Protein AF-A0A9C8DGC6-F1 (afdb_monomer)

Structure (mmCIF, N/CA/C/O backbone):
data_AF-A0A9C8DGC6-F1
#
_entry.id   AF-A0A9C8DGC6-F1
#
loop_
_atom_site.group_PDB
_atom_site.id
_atom_site.type_symbol
_atom_site.label_atom_id
_atom_site.label_alt_id
_atom_site.label_comp_id
_atom_site.label_asym_id
_atom_site.label_entity_id
_atom_site.label_seq_id
_atom_site.pdbx_PDB_ins_code
_atom_site.Cartn_x
_atom_site.Cartn_y
_atom_site.Cartn_z
_atom_site.occupancy
_atom_site.B_iso_or_equiv
_atom_site.auth_seq_id
_atom_site.auth_comp_id
_atom_site.auth_asym_id
_atom_site.auth_atom_id
_atom_site.pdbx_PDB_model_num
ATOM 1 N N . MET A 1 1 ? 0.524 0.739 -39.009 1.00 41.38 1 MET A N 1
ATOM 2 C CA . MET A 1 1 ? 0.095 1.406 -37.763 1.00 41.38 1 MET A CA 1
ATOM 3 C C . MET A 1 1 ? 1.168 1.112 -36.741 1.00 41.38 1 MET A C 1
ATOM 5 O O . MET A 1 1 ? 1.277 -0.026 -36.306 1.00 41.38 1 MET A O 1
ATOM 9 N N . ASN A 1 2 ? 2.040 2.080 -36.479 1.00 44.59 2 ASN A N 1
ATOM 10 C CA . ASN A 1 2 ? 3.180 1.882 -35.595 1.00 44.59 2 ASN A CA 1
ATOM 11 C C . ASN A 1 2 ? 2.656 2.022 -34.168 1.00 44.59 2 ASN A C 1
ATOM 13 O O . ASN A 1 2 ? 2.364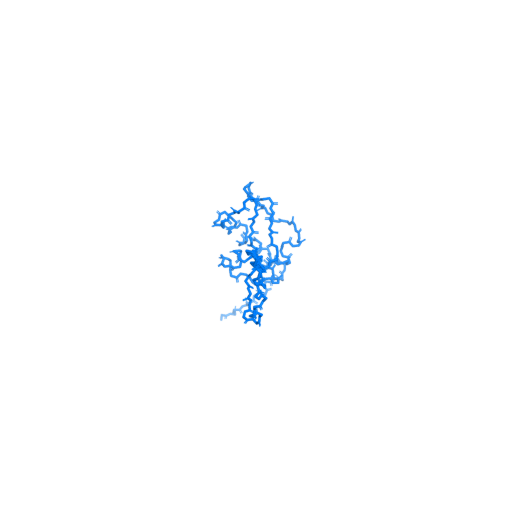 3.128 -33.725 1.00 44.59 2 ASN A O 1
ATOM 17 N N . THR A 1 3 ? 2.462 0.904 -33.474 1.00 47.06 3 THR A N 1
ATOM 18 C CA . THR A 1 3 ? 2.214 0.911 -32.034 1.00 47.06 3 THR A CA 1
ATOM 19 C C . THR A 1 3 ? 3.539 1.223 -31.353 1.00 47.06 3 THR A C 1
ATOM 21 O O . THR A 1 3 ? 4.279 0.321 -30.965 1.00 47.06 3 THR A O 1
ATOM 24 N N . THR A 1 4 ? 3.878 2.507 -31.274 1.00 49.06 4 THR A N 1
ATOM 25 C CA . THR A 1 4 ? 4.902 2.991 -30.354 1.00 49.06 4 THR A CA 1
ATOM 26 C C . THR A 1 4 ? 4.360 2.732 -28.955 1.00 49.06 4 THR A C 1
ATOM 28 O O . THR A 1 4 ? 3.565 3.502 -28.427 1.00 49.06 4 THR A O 1
ATOM 31 N N . THR A 1 5 ? 4.713 1.588 -28.377 1.00 56.12 5 THR A N 1
ATOM 32 C CA . THR A 1 5 ? 4.648 1.403 -26.932 1.00 56.12 5 THR A CA 1
ATOM 33 C C . THR A 1 5 ? 5.688 2.358 -26.361 1.00 56.12 5 THR A C 1
ATOM 35 O O . THR A 1 5 ? 6.857 2.005 -26.237 1.00 56.12 5 THR A O 1
ATOM 38 N N . GLU A 1 6 ? 5.291 3.607 -26.118 1.00 58.25 6 GLU A N 1
ATOM 39 C CA . GLU A 1 6 ? 6.051 4.511 -25.263 1.00 58.25 6 GLU A CA 1
ATOM 40 C C . GLU A 1 6 ? 6.137 3.808 -23.910 1.00 58.25 6 GLU A C 1
ATOM 42 O O . GLU A 1 6 ? 5.140 3.667 -23.199 1.00 58.25 6 GLU A O 1
ATOM 47 N N . ALA A 1 7 ? 7.302 3.231 -23.617 1.00 59.94 7 ALA A N 1
ATOM 48 C CA . ALA A 1 7 ? 7.588 2.706 -22.300 1.00 59.94 7 ALA A CA 1
ATOM 49 C C . ALA A 1 7 ? 7.496 3.901 -21.350 1.00 59.94 7 ALA A C 1
ATOM 51 O O . ALA A 1 7 ? 8.382 4.754 -21.348 1.00 59.94 7 ALA A O 1
ATOM 52 N N . LEU A 1 8 ? 6.377 3.996 -20.627 1.00 63.88 8 LEU A N 1
ATOM 53 C CA . LEU A 1 8 ? 6.207 4.956 -19.544 1.00 63.88 8 LEU A CA 1
ATOM 54 C C . LEU A 1 8 ? 7.449 4.866 -18.666 1.00 63.88 8 LEU A C 1
ATOM 56 O O . LEU A 1 8 ? 7.875 3.764 -18.309 1.00 63.88 8 LEU A O 1
ATOM 60 N N . SER A 1 9 ? 8.032 6.017 -18.354 1.00 79.94 9 SER A N 1
ATOM 61 C CA . SER A 1 9 ? 9.169 6.057 -17.444 1.00 79.94 9 SER A CA 1
ATOM 62 C C . SER A 1 9 ? 8.778 5.415 -16.108 1.00 79.94 9 SER A C 1
ATOM 64 O O . SER A 1 9 ? 7.617 5.484 -15.687 1.00 79.94 9 SER A O 1
ATOM 66 N N . ASP A 1 10 ? 9.738 4.787 -15.425 1.00 78.94 10 ASP A N 1
ATOM 67 C CA . ASP A 1 10 ? 9.484 4.134 -14.133 1.00 78.94 10 ASP A CA 1
ATOM 68 C C . ASP A 1 10 ? 8.805 5.092 -13.139 1.00 78.94 10 ASP A C 1
ATOM 70 O O . ASP A 1 10 ? 7.960 4.687 -12.345 1.00 78.94 10 ASP A O 1
ATOM 74 N N . GLU A 1 11 ? 9.114 6.385 -13.234 1.00 81.50 11 GLU A N 1
ATOM 75 C CA . GLU A 1 11 ? 8.547 7.445 -12.408 1.00 81.50 11 GLU A CA 1
ATOM 76 C C . GLU A 1 11 ? 7.062 7.720 -12.705 1.00 81.50 11 GLU A C 1
ATOM 78 O O . GLU A 1 11 ? 6.255 7.824 -11.778 1.00 81.50 11 GLU A O 1
ATOM 83 N N . GLU A 1 12 ? 6.660 7.749 -13.979 1.00 85.44 12 GLU A N 1
ATOM 84 C CA . GLU A 1 12 ? 5.251 7.880 -14.374 1.00 85.44 12 GLU A CA 1
ATOM 85 C C . GLU A 1 12 ? 4.429 6.649 -13.983 1.00 85.44 12 GLU A C 1
ATOM 87 O O . GLU A 1 12 ? 3.275 6.772 -13.558 1.00 85.44 12 GLU A O 1
ATOM 92 N N . MET A 1 13 ? 5.018 5.457 -14.097 1.00 86.00 13 MET A N 1
ATOM 93 C CA . MET A 1 13 ? 4.396 4.216 -13.631 1.00 86.00 13 MET A CA 1
ATOM 94 C C . MET A 1 13 ? 4.154 4.267 -12.122 1.00 86.00 13 MET A C 1
ATOM 96 O O . MET A 1 13 ? 3.051 3.970 -11.654 1.00 86.00 13 MET A O 1
ATOM 100 N N . LEU A 1 14 ? 5.147 4.719 -11.357 1.00 86.38 14 LEU A N 1
ATOM 101 C C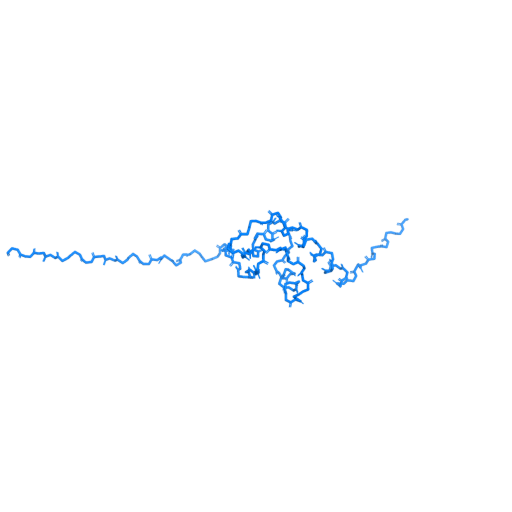A . LEU A 1 14 ? 5.050 4.842 -9.905 1.00 86.38 14 LEU A CA 1
ATOM 102 C C . LEU A 1 14 ? 4.000 5.874 -9.478 1.00 86.38 14 LEU A C 1
ATOM 104 O O . LEU A 1 14 ? 3.237 5.615 -8.547 1.00 86.38 14 LEU A O 1
ATOM 108 N N . ALA A 1 15 ? 3.886 6.994 -10.196 1.00 88.81 15 ALA A N 1
ATOM 109 C CA . ALA A 1 15 ? 2.841 7.990 -9.964 1.00 88.81 15 ALA A CA 1
ATOM 110 C C . ALA A 1 15 ? 1.428 7.415 -10.175 1.00 88.81 15 ALA A C 1
ATOM 112 O O . ALA A 1 15 ? 0.516 7.681 -9.388 1.00 88.81 15 ALA A O 1
ATOM 113 N N . ARG A 1 16 ? 1.236 6.572 -11.198 1.00 89.88 16 ARG A N 1
ATOM 114 C CA . ARG A 1 16 ? -0.046 5.883 -11.433 1.00 89.88 16 ARG A CA 1
ATOM 115 C C . ARG A 1 16 ? -0.370 4.890 -10.320 1.00 89.88 16 ARG A C 1
ATOM 117 O O . ARG A 1 16 ? -1.508 4.849 -9.855 1.00 89.88 16 ARG A O 1
ATOM 124 N N . TYR A 1 17 ? 0.619 4.124 -9.862 1.00 90.50 17 TYR A N 1
ATOM 125 C CA . TYR A 1 17 ? 0.433 3.201 -8.742 1.00 90.50 17 TYR A CA 1
ATOM 126 C C . TYR A 1 17 ? 0.122 3.934 -7.437 1.00 90.50 17 TYR A C 1
ATOM 128 O O . TYR A 1 17 ? -0.777 3.520 -6.706 1.00 90.50 17 TYR A O 1
ATOM 136 N N . LYS A 1 18 ? 0.786 5.064 -7.177 1.00 90.88 18 LYS A N 1
ATOM 137 C CA . LYS A 1 18 ? 0.459 5.948 -6.055 1.00 90.88 18 LYS A CA 1
ATOM 138 C C . LYS A 1 18 ? -1.005 6.384 -6.106 1.00 90.88 18 LYS A C 1
ATOM 140 O O . LYS A 1 18 ? -1.730 6.222 -5.129 1.00 90.88 18 LYS A O 1
ATOM 145 N N . GLN A 1 19 ? -1.463 6.868 -7.258 1.00 91.38 19 GLN A N 1
ATOM 146 C CA . GLN A 1 19 ? -2.850 7.300 -7.417 1.00 91.38 19 GLN A CA 1
ATOM 147 C C . GLN A 1 19 ? -3.847 6.150 -7.194 1.00 91.38 19 GLN A C 1
ATOM 149 O O . GLN A 1 19 ? -4.921 6.358 -6.631 1.00 91.38 19 GLN A O 1
ATOM 154 N N . ALA A 1 20 ? -3.506 4.930 -7.616 1.00 91.19 20 ALA A N 1
ATOM 155 C CA . ALA A 1 20 ? -4.325 3.750 -7.353 1.00 91.19 20 ALA A CA 1
ATOM 156 C C . ALA A 1 20 ? -4.408 3.431 -5.850 1.00 91.19 20 ALA A C 1
ATOM 158 O O . ALA A 1 20 ? -5.496 3.157 -5.346 1.00 91.19 20 ALA A O 1
ATOM 159 N N . VAL A 1 21 ? -3.291 3.538 -5.124 1.00 89.62 21 VAL A N 1
ATOM 160 C CA . VAL A 1 21 ? -3.240 3.380 -3.661 1.00 89.62 21 VAL A CA 1
ATOM 161 C C . VAL A 1 21 ? -4.122 4.416 -2.961 1.00 89.62 21 VAL A C 1
ATOM 163 O O . VAL A 1 21 ? -4.937 4.049 -2.117 1.00 89.62 21 VAL A O 1
ATOM 166 N N . GLU A 1 22 ? -4.018 5.691 -3.335 1.00 90.69 22 GLU A N 1
ATOM 167 C CA . GLU A 1 22 ? -4.823 6.772 -2.746 1.00 90.69 22 GLU A CA 1
ATOM 168 C C . GLU A 1 22 ? -6.322 6.581 -2.992 1.00 90.69 22 GLU A C 1
ATOM 170 O O . GLU A 1 22 ? -7.134 6.805 -2.097 1.00 90.69 22 GLU A O 1
ATOM 175 N N . ARG A 1 23 ? -6.703 6.108 -4.183 1.00 90.94 23 ARG A N 1
ATOM 176 C CA . ARG A 1 23 ? -8.102 5.793 -4.508 1.00 90.94 23 ARG A CA 1
ATOM 177 C C . ARG A 1 23 ? -8.627 4.570 -3.765 1.00 90.94 23 ARG A C 1
ATOM 179 O O . ARG A 1 23 ? -9.817 4.513 -3.487 1.00 90.94 23 ARG A O 1
ATOM 186 N N . ALA A 1 24 ? -7.765 3.608 -3.451 1.00 90.38 24 ALA A N 1
ATOM 187 C CA . ALA A 1 24 ? -8.135 2.408 -2.709 1.00 90.38 24 ALA A CA 1
ATOM 188 C C . ALA A 1 24 ? -8.293 2.667 -1.202 1.00 90.38 24 ALA A C 1
ATOM 190 O O . ALA A 1 24 ? -9.125 2.033 -0.556 1.00 90.38 24 ALA A O 1
ATOM 191 N N . MET A 1 25 ? -7.537 3.616 -0.635 1.00 87.38 25 MET A N 1
ATOM 192 C CA . MET A 1 25 ? -7.541 3.927 0.803 1.00 87.38 25 MET A CA 1
ATOM 193 C C . MET A 1 25 ? -8.944 4.074 1.432 1.00 87.38 25 MET A C 1
ATOM 195 O O . MET A 1 25 ? -9.169 3.462 2.477 1.00 87.38 25 MET A O 1
ATOM 199 N N . PRO A 1 26 ? -9.908 4.814 0.843 1.00 87.94 26 PRO A N 1
ATOM 200 C CA . PRO A 1 26 ? -11.242 4.985 1.426 1.00 87.94 26 PRO A CA 1
ATOM 201 C C . PRO A 1 26 ? -12.079 3.702 1.468 1.00 87.94 26 PRO A C 1
ATOM 203 O O . PRO A 1 26 ? -13.001 3.599 2.274 1.00 87.94 26 PRO A O 1
ATOM 206 N N . HIS A 1 27 ? -11.781 2.736 0.599 1.00 88.88 27 HIS A N 1
ATOM 207 C CA . HIS A 1 27 ? -12.512 1.473 0.498 1.00 88.88 27 HIS A CA 1
ATOM 208 C C . HIS A 1 27 ? -11.958 0.396 1.438 1.00 88.88 27 HIS A C 1
ATOM 210 O O . HIS A 1 27 ? -12.618 -0.611 1.699 1.00 88.88 27 HIS A O 1
ATOM 216 N N . ILE A 1 28 ? -10.764 0.616 1.992 1.00 88.75 28 ILE A N 1
ATOM 217 C CA . ILE A 1 28 ? -10.071 -0.365 2.819 1.00 88.75 28 ILE A CA 1
ATOM 218 C C . ILE A 1 28 ? -10.519 -0.258 4.284 1.00 88.75 28 ILE A C 1
ATOM 220 O O . ILE A 1 28 ? -10.566 0.835 4.853 1.00 88.75 28 ILE A O 1
ATOM 224 N N . PRO A 1 29 ? -10.795 -1.392 4.956 1.00 85.88 29 PRO A N 1
ATOM 225 C CA . PRO A 1 29 ? -11.135 -1.385 6.371 1.00 85.88 29 PRO A CA 1
ATOM 226 C C . PRO A 1 29 ? -9.964 -0.886 7.224 1.00 85.88 29 PRO A C 1
ATOM 228 O O . PRO A 1 29 ? -8.886 -1.488 7.251 1.00 85.88 29 PRO A O 1
ATOM 231 N N . VAL A 1 30 ? -10.214 0.175 7.991 1.00 88.69 30 VAL A N 1
ATOM 232 C CA . VAL A 1 30 ? -9.242 0.757 8.920 1.00 88.69 30 VAL A CA 1
ATOM 233 C C . VAL A 1 30 ? -9.480 0.231 10.332 1.00 88.69 30 VAL A C 1
ATOM 235 O O . VAL A 1 30 ? -10.592 0.296 10.855 1.00 88.69 30 VAL A O 1
ATOM 238 N N . LYS A 1 31 ? -8.430 -0.281 10.981 1.00 85.56 31 LYS A N 1
ATOM 239 C CA . LYS A 1 31 ? -8.496 -0.807 12.353 1.00 85.56 31 LYS A CA 1
ATOM 240 C C . LYS A 1 31 ? -7.675 0.083 13.278 1.00 85.56 31 LYS A C 1
ATOM 242 O O . LYS A 1 31 ? -6.452 0.076 13.197 1.00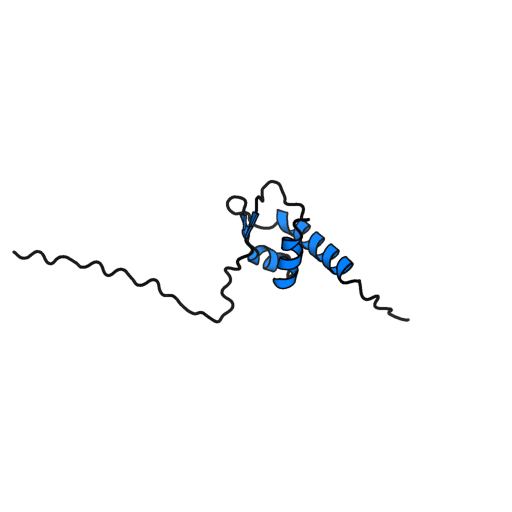 85.56 31 LYS A O 1
ATOM 247 N N . ASN A 1 32 ? -8.332 0.828 14.171 1.00 85.50 32 ASN A N 1
ATOM 248 C CA . ASN A 1 32 ? -7.683 1.763 15.108 1.00 85.50 32 ASN A CA 1
ATOM 249 C C . ASN A 1 32 ? -6.758 2.780 14.410 1.00 85.50 32 ASN A C 1
ATOM 251 O O . ASN A 1 32 ? -5.636 3.005 14.853 1.00 85.50 32 ASN A O 1
ATOM 255 N N . GLY A 1 33 ? -7.187 3.330 13.273 1.00 85.00 33 GLY A N 1
ATOM 256 C CA . GLY A 1 33 ? -6.351 4.225 12.469 1.00 85.00 33 GLY A CA 1
ATOM 257 C C . GLY A 1 33 ? -5.238 3.530 11.679 1.00 85.00 33 GLY A C 1
ATOM 258 O O . GLY A 1 33 ? -4.429 4.206 11.0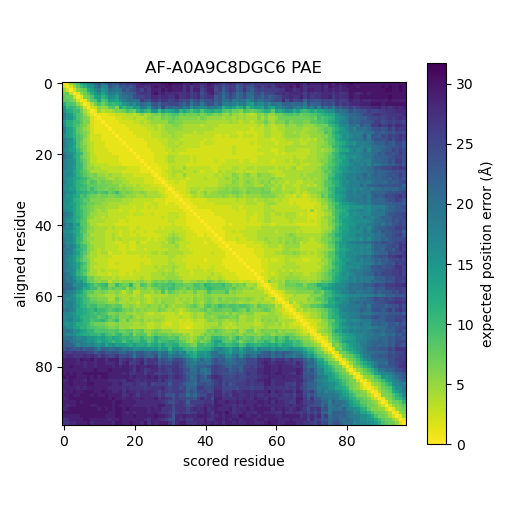52 1.00 85.00 33 GLY A O 1
ATOM 259 N N . VAL A 1 34 ? -5.170 2.196 11.690 1.00 86.75 34 VAL A N 1
ATOM 260 C CA . VAL A 1 34 ? -4.132 1.428 10.997 1.00 86.75 34 VAL A CA 1
ATOM 261 C C . VAL A 1 34 ? -4.715 0.649 9.822 1.00 86.75 34 VAL A C 1
ATOM 263 O O . VAL A 1 34 ? -5.685 -0.097 9.976 1.00 86.75 34 VAL A O 1
ATOM 266 N N . VAL A 1 35 ? -4.076 0.783 8.660 1.00 89.19 35 VAL A N 1
ATOM 267 C CA . VAL A 1 35 ? -4.347 -0.018 7.456 1.00 89.19 35 VAL A CA 1
ATOM 268 C C . VAL A 1 35 ? -3.274 -1.095 7.300 1.00 89.19 35 VAL A C 1
ATOM 270 O O . VAL A 1 35 ? -2.100 -0.855 7.565 1.00 89.19 35 VAL A O 1
ATOM 273 N N . GLU A 1 36 ? -3.663 -2.303 6.899 1.00 89.56 36 GLU A N 1
ATOM 274 C CA . GLU A 1 36 ? -2.735 -3.412 6.644 1.00 89.56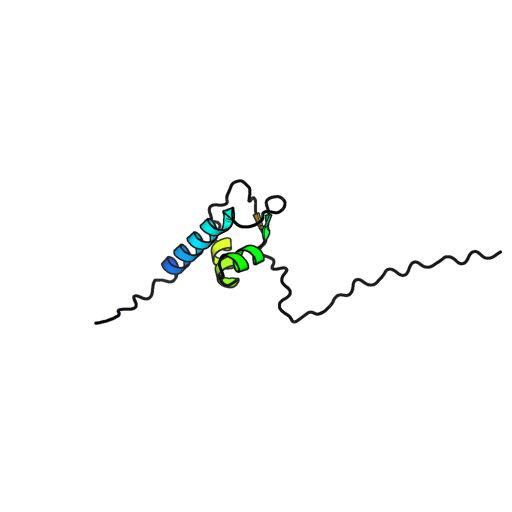 36 GLU A CA 1
ATOM 275 C C . GLU A 1 36 ? -2.285 -3.393 5.174 1.00 89.56 36 GLU A C 1
ATOM 277 O O . GLU A 1 36 ? -3.119 -3.238 4.282 1.00 89.56 36 GLU A O 1
ATOM 282 N N . ILE A 1 37 ? -0.984 -3.584 4.908 1.00 88.88 37 ILE A N 1
ATOM 283 C CA . ILE A 1 37 ? -0.447 -3.659 3.535 1.00 88.88 37 ILE A CA 1
ATOM 284 C C . ILE A 1 37 ? -1.090 -4.786 2.713 1.00 88.88 37 ILE A C 1
ATOM 286 O O . ILE A 1 37 ? -1.243 -4.666 1.503 1.00 88.88 37 ILE A O 1
ATOM 290 N N . ASP A 1 38 ? -1.533 -5.852 3.378 1.00 88.25 38 ASP A N 1
ATOM 291 C CA . ASP A 1 38 ? -2.228 -6.970 2.739 1.00 88.25 38 ASP A CA 1
ATOM 292 C C . ASP A 1 38 ? -3.580 -6.532 2.163 1.00 88.25 38 ASP A C 1
ATOM 294 O O . ASP A 1 38 ? -3.940 -6.935 1.062 1.00 88.25 38 ASP A O 1
ATOM 298 N N . SER A 1 39 ? -4.314 -5.664 2.868 1.00 89.81 39 SER A N 1
ATOM 299 C CA . SER A 1 39 ? -5.581 -5.119 2.364 1.00 89.81 39 SER A CA 1
ATOM 300 C C . SER A 1 39 ? -5.355 -4.245 1.135 1.00 89.81 39 SER A C 1
ATOM 302 O O . SER A 1 39 ? -6.132 -4.284 0.190 1.00 89.81 39 SER A O 1
ATOM 304 N N . LEU A 1 40 ? -4.261 -3.484 1.144 1.00 89.00 40 LEU A N 1
ATOM 305 C CA . LEU A 1 40 ? -3.823 -2.686 0.007 1.00 89.00 40 LEU A CA 1
ATOM 306 C C . LEU A 1 40 ? -3.512 -3.547 -1.212 1.00 89.00 40 LEU A C 1
ATOM 308 O O . LEU A 1 40 ? -3.952 -3.231 -2.315 1.00 89.00 40 LEU A O 1
ATOM 312 N N . TRP A 1 41 ? -2.777 -4.636 -1.011 1.00 91.69 41 TRP A N 1
ATOM 313 C CA . TRP A 1 41 ? -2.470 -5.588 -2.068 1.00 91.69 41 TRP A CA 1
ATOM 314 C C . TRP A 1 41 ? -3.738 -6.237 -2.631 1.00 91.69 41 TRP A C 1
ATOM 316 O O . TRP A 1 41 ? -3.881 -6.314 -3.846 1.00 91.69 41 TRP A O 1
ATOM 326 N N . VAL A 1 42 ? -4.676 -6.647 -1.774 1.00 90.38 42 VAL A N 1
ATOM 327 C CA . VAL A 1 42 ? -5.954 -7.237 -2.208 1.00 90.38 42 VAL A CA 1
ATOM 328 C C . VAL A 1 42 ? -6.777 -6.249 -3.036 1.00 90.38 42 VAL A C 1
ATOM 330 O O . VAL A 1 42 ? -7.319 -6.635 -4.066 1.00 90.38 42 VAL A O 1
ATOM 333 N N . GLU A 1 43 ? -6.841 -4.985 -2.619 1.00 90.94 43 GLU A N 1
ATOM 334 C CA . GLU A 1 43 ? -7.662 -3.972 -3.289 1.00 90.94 43 GLU A CA 1
ATOM 335 C C . GLU A 1 43 ? -7.036 -3.484 -4.604 1.00 90.94 43 GLU A C 1
ATOM 337 O O . GLU A 1 43 ? -7.714 -3.326 -5.615 1.00 90.94 43 GLU A O 1
ATOM 342 N N . THR A 1 44 ? -5.722 -3.249 -4.611 1.00 90.19 44 THR A N 1
ATOM 343 C CA . THR A 1 44 ? -5.025 -2.628 -5.753 1.00 90.19 44 THR A CA 1
ATOM 344 C C . THR A 1 44 ? -4.361 -3.633 -6.690 1.00 90.19 44 THR A C 1
ATOM 346 O O . THR A 1 44 ? -3.994 -3.275 -7.807 1.00 90.19 44 THR A O 1
ATOM 349 N N . SER A 1 45 ? -4.166 -4.880 -6.248 1.00 91.25 45 SER A N 1
ATOM 350 C CA . SER A 1 45 ? -3.351 -5.901 -6.927 1.00 91.25 45 SER A CA 1
ATOM 351 C C . SER A 1 45 ? -1.900 -5.475 -7.216 1.00 91.25 45 SER A C 1
ATOM 353 O O . SER A 1 45 ? -1.218 -6.098 -8.031 1.00 91.25 45 SER A O 1
ATOM 355 N N . ILE A 1 46 ? -1.393 -4.437 -6.537 1.00 90.06 46 ILE A N 1
ATOM 356 C CA . ILE A 1 46 ? -0.024 -3.933 -6.714 1.00 90.06 46 ILE A CA 1
ATOM 357 C C . ILE A 1 46 ? 0.959 -4.789 -5.901 1.00 90.06 46 ILE A C 1
ATOM 359 O O . ILE A 1 46 ? 0.756 -4.952 -4.699 1.00 90.06 46 ILE A O 1
ATOM 363 N N . PRO A 1 47 ? 2.057 -5.293 -6.496 1.00 89.56 47 PRO A N 1
ATOM 364 C CA . PRO A 1 47 ? 3.083 -6.060 -5.788 1.00 89.56 47 PRO A CA 1
ATOM 365 C C . PRO A 1 47 ? 3.601 -5.391 -4.505 1.00 89.56 47 PRO A C 1
ATOM 367 O O . PRO A 1 47 ? 3.816 -4.180 -4.467 1.00 89.56 47 PRO A O 1
ATOM 370 N N . TYR A 1 48 ? 3.896 -6.194 -3.475 1.00 88.25 48 TYR A N 1
ATOM 371 C CA . TYR A 1 48 ? 4.395 -5.694 -2.184 1.00 88.25 48 TYR A CA 1
ATOM 372 C C . TYR A 1 48 ? 5.664 -4.846 -2.297 1.00 88.25 48 TYR A C 1
ATOM 374 O O . TYR A 1 48 ? 5.807 -3.889 -1.545 1.00 88.25 48 TYR A O 1
ATOM 382 N N . THR A 1 49 ? 6.567 -5.171 -3.224 1.00 88.19 49 THR A N 1
ATOM 383 C CA . THR A 1 49 ? 7.792 -4.394 -3.465 1.00 88.19 49 THR A CA 1
ATOM 384 C C . THR A 1 49 ? 7.464 -2.966 -3.898 1.00 88.19 49 THR A C 1
ATOM 386 O O . THR A 1 49 ? 7.950 -2.016 -3.295 1.00 88.19 49 THR A O 1
ATOM 389 N N . LEU A 1 50 ? 6.547 -2.809 -4.857 1.00 88.88 50 LEU A N 1
ATOM 390 C CA . LEU A 1 50 ? 6.085 -1.502 -5.324 1.00 88.88 50 LEU A CA 1
ATOM 391 C C . LEU A 1 50 ? 5.301 -0.758 -4.242 1.00 88.88 50 LEU A C 1
ATOM 393 O O . LEU A 1 50 ? 5.512 0.434 -4.043 1.00 88.88 50 LEU A O 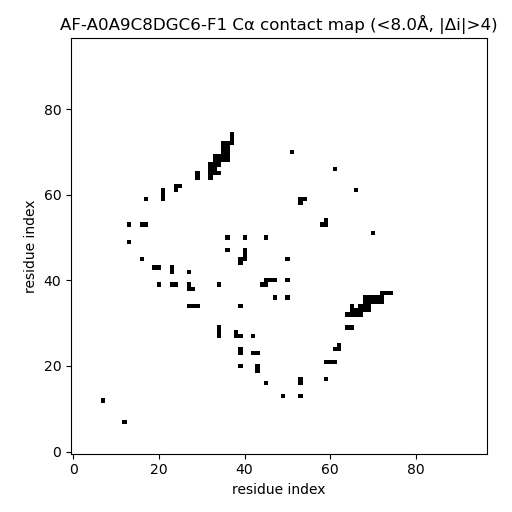1
ATOM 397 N N . LEU A 1 51 ? 4.441 -1.451 -3.489 1.00 88.81 51 LEU A N 1
ATOM 398 C CA . LEU A 1 51 ? 3.761 -0.840 -2.344 1.00 88.81 51 LEU A CA 1
ATOM 399 C C . LEU A 1 51 ? 4.768 -0.319 -1.312 1.00 88.81 51 LEU A C 1
ATOM 401 O O . LEU A 1 51 ? 4.598 0.786 -0.812 1.00 88.81 51 LEU A O 1
ATOM 405 N N . GLN A 1 52 ? 5.827 -1.072 -1.007 1.00 88.50 52 GLN A N 1
ATOM 406 C CA . GLN A 1 52 ? 6.880 -0.629 -0.091 1.00 88.50 52 GLN A CA 1
ATOM 407 C C . GLN A 1 52 ? 7.619 0.600 -0.616 1.00 88.50 52 GLN A C 1
ATOM 409 O O . GLN A 1 52 ? 7.852 1.523 0.159 1.00 88.50 52 GLN A O 1
ATOM 414 N N . GLU A 1 53 ? 7.948 0.642 -1.907 1.00 88.62 53 GLU A N 1
ATOM 415 C CA . GLU A 1 53 ? 8.594 1.801 -2.530 1.00 88.62 53 GLU A CA 1
ATOM 416 C C . GLU A 1 53 ? 7.717 3.054 -2.468 1.00 88.62 53 GLU A C 1
ATOM 418 O O . GLU A 1 53 ? 8.202 4.123 -2.100 1.00 88.62 53 GLU A O 1
ATOM 423 N N . ILE A 1 54 ? 6.422 2.924 -2.767 1.00 88.50 54 ILE A N 1
ATOM 424 C CA . ILE A 1 54 ? 5.455 4.028 -2.692 1.00 88.50 54 ILE A CA 1
ATOM 425 C C . ILE A 1 54 ? 5.301 4.492 -1.238 1.00 88.50 54 ILE A C 1
ATOM 427 O O . ILE A 1 54 ? 5.378 5.681 -0.945 1.00 88.50 54 ILE A O 1
ATOM 431 N N . LEU A 1 55 ? 5.137 3.558 -0.299 1.00 86.06 55 LEU A N 1
ATOM 432 C CA . LEU A 1 55 ? 4.974 3.871 1.122 1.00 86.06 55 LEU A CA 1
ATOM 433 C C . LEU A 1 55 ? 6.238 4.491 1.735 1.00 86.06 55 LEU A C 1
ATOM 435 O O . LEU A 1 55 ? 6.129 5.337 2.618 1.00 86.06 55 LEU A O 1
ATOM 439 N N . ALA A 1 56 ? 7.430 4.106 1.272 1.00 86.81 56 ALA A N 1
ATOM 440 C CA . ALA A 1 56 ? 8.700 4.640 1.763 1.00 86.81 56 ALA A CA 1
ATOM 441 C C . ALA A 1 56 ? 8.918 6.116 1.394 1.00 86.81 56 ALA A C 1
ATOM 443 O O . ALA A 1 56 ? 9.612 6.827 2.122 1.00 86.81 56 ALA A O 1
ATOM 444 N N . ARG A 1 57 ? 8.315 6.590 0.296 1.00 84.19 57 ARG A N 1
ATOM 445 C CA . ARG A 1 57 ? 8.412 7.990 -0.148 1.00 84.19 57 ARG A CA 1
ATOM 446 C C . ARG A 1 57 ? 7.632 8.963 0.745 1.00 84.19 57 ARG A C 1
ATOM 448 O O . ARG A 1 57 ? 7.900 10.158 0.684 1.00 84.19 57 ARG A O 1
ATOM 455 N N . ASN A 1 58 ? 6.736 8.469 1.612 1.00 75.69 58 ASN A N 1
ATOM 456 C CA . ASN A 1 58 ? 5.896 9.263 2.527 1.00 75.69 58 ASN A CA 1
ATOM 457 C C . ASN A 1 58 ? 5.111 10.402 1.841 1.00 75.69 58 ASN A C 1
ATOM 459 O O . ASN A 1 58 ? 4.767 11.393 2.479 1.00 75.69 58 ASN A O 1
ATOM 463 N N . ASP A 1 59 ? 4.821 10.273 0.549 1.00 83.12 59 ASP A N 1
ATOM 464 C CA . ASP A 1 59 ? 4.162 11.297 -0.264 1.00 83.12 59 ASP A CA 1
ATOM 465 C C . ASP A 1 59 ? 2.670 11.005 -0.504 1.00 83.12 59 ASP A C 1
ATOM 467 O O . ASP A 1 59 ? 2.016 11.715 -1.270 1.00 83.12 59 ASP A O 1
ATOM 471 N N . LEU A 1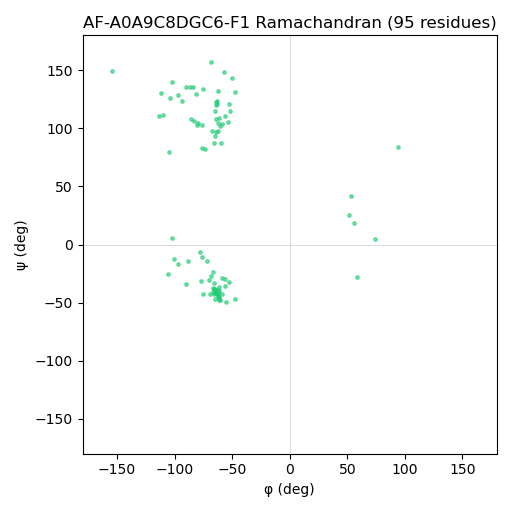 60 ? 2.137 9.959 0.130 1.00 83.25 60 LEU A N 1
ATOM 472 C CA . LEU A 1 60 ? 0.744 9.532 0.032 1.00 83.25 60 LEU A CA 1
ATOM 473 C C . LEU A 1 60 ? -0.194 10.443 0.822 1.00 83.25 60 LEU A C 1
ATOM 475 O O . LEU A 1 60 ? 0.028 10.716 2.004 1.00 83.25 60 LEU A O 1
ATOM 479 N N . ILE A 1 61 ? -1.303 10.824 0.191 1.00 84.75 61 ILE A N 1
ATOM 480 C CA . ILE A 1 61 ? -2.399 11.510 0.874 1.00 84.75 61 ILE A CA 1
ATOM 481 C C . ILE A 1 61 ? -3.231 10.465 1.623 1.00 84.75 61 ILE A C 1
ATOM 483 O O . ILE A 1 61 ? -3.996 9.703 1.030 1.00 84.75 61 ILE A O 1
ATOM 487 N N . LEU A 1 62 ? -3.065 10.420 2.944 1.00 83.75 62 LEU A N 1
ATOM 488 C CA . LEU A 1 62 ? -3.844 9.540 3.809 1.00 83.75 62 LEU A CA 1
ATOM 489 C C . LEU A 1 62 ? -5.191 10.195 4.157 1.00 83.75 62 LEU A C 1
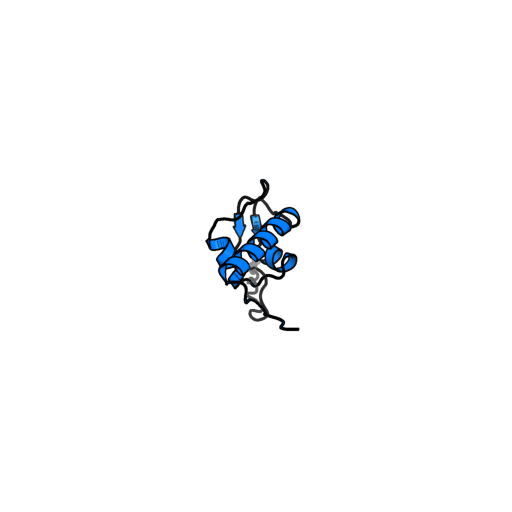ATOM 491 O O . LEU A 1 62 ? -5.220 11.381 4.495 1.00 83.75 62 LEU A O 1
ATOM 495 N N . PRO A 1 63 ? -6.309 9.452 4.100 1.00 83.75 63 PRO A N 1
ATOM 496 C CA . PRO A 1 63 ? -7.591 9.956 4.579 1.00 83.75 63 PRO A CA 1
ATOM 497 C C . PRO A 1 63 ? -7.578 10.113 6.110 1.00 83.75 63 PRO A C 1
ATOM 499 O O . PRO A 1 63 ? -6.817 9.445 6.805 1.00 83.75 63 PRO A O 1
ATOM 502 N N . GLU A 1 64 ? -8.445 10.977 6.648 1.00 82.94 64 GLU A N 1
ATOM 503 C CA . GLU A 1 64 ? -8.456 11.383 8.070 1.00 82.94 64 GLU A CA 1
ATOM 504 C C . GLU A 1 64 ? -8.566 10.205 9.055 1.00 82.94 64 GLU A C 1
ATOM 506 O O . GLU A 1 64 ? -8.039 10.236 10.167 1.00 82.94 64 GLU A O 1
ATOM 511 N N . ASN A 1 65 ? -9.221 9.124 8.635 1.00 84.56 65 ASN A N 1
ATOM 512 C CA . ASN A 1 65 ? -9.375 7.912 9.427 1.00 84.56 65 ASN A CA 1
ATOM 513 C C . ASN A 1 65 ? -8.109 7.040 9.478 1.00 84.56 65 ASN A C 1
ATOM 515 O O . ASN A 1 65 ? -8.080 6.110 10.281 1.00 84.56 65 ASN A O 1
ATOM 519 N N . VAL A 1 66 ? -7.079 7.308 8.667 1.00 84.38 66 VAL A N 1
ATOM 520 C CA . VAL A 1 66 ? -5.839 6.525 8.572 1.00 84.38 66 VAL A CA 1
ATOM 521 C C . VAL A 1 66 ? -4.668 7.310 9.160 1.00 84.38 66 VAL A C 1
ATOM 523 O O . VAL A 1 66 ? -4.189 8.284 8.597 1.00 84.38 66 VAL A O 1
ATOM 526 N N . GLN A 1 67 ? -4.153 6.827 10.286 1.00 84.06 67 GLN A N 1
ATOM 527 C CA . GLN A 1 67 ? -2.961 7.358 10.949 1.00 84.06 67 GLN A CA 1
ATOM 528 C C . GLN A 1 67 ? -1.677 6.680 10.466 1.00 84.06 67 GLN A C 1
ATOM 530 O O . GLN A 1 67 ? -0.617 7.302 10.446 1.00 84.06 67 GLN A O 1
ATOM 535 N N . ARG A 1 68 ? -1.732 5.381 10.135 1.00 83.62 68 ARG A N 1
ATOM 536 C CA . ARG A 1 68 ? -0.542 4.611 9.748 1.00 83.62 68 ARG A CA 1
ATOM 537 C C . ARG A 1 68 ? -0.868 3.419 8.855 1.00 83.62 68 ARG A C 1
ATOM 539 O O . ARG A 1 68 ? -1.889 2.759 9.018 1.00 83.62 68 ARG A O 1
ATOM 546 N N . ILE A 1 69 ? 0.078 3.067 7.987 1.00 84.31 69 ILE A N 1
ATOM 547 C CA . ILE A 1 69 ? 0.053 1.826 7.210 1.00 84.31 69 ILE A CA 1
ATOM 548 C C . ILE A 1 69 ? 1.045 0.830 7.823 1.00 84.31 69 ILE A C 1
ATOM 550 O O . ILE A 1 69 ? 2.213 1.141 8.062 1.00 84.31 69 ILE A O 1
ATOM 554 N N . ASN A 1 70 ? 0.565 -0.371 8.131 1.00 85.62 70 ASN A N 1
ATOM 555 C CA . ASN A 1 70 ? 1.385 -1.470 8.612 1.00 85.62 70 ASN A CA 1
ATOM 556 C C . ASN A 1 70 ? 1.964 -2.233 7.419 1.00 85.62 70 ASN A C 1
ATOM 558 O O . ASN A 1 70 ? 1.248 -2.970 6.745 1.00 85.62 70 ASN A O 1
ATOM 562 N N . THR A 1 71 ? 3.266 -2.069 7.203 1.00 82.25 71 THR A N 1
ATOM 563 C CA . THR A 1 71 ? 4.036 -2.702 6.124 1.00 82.25 71 THR A CA 1
ATOM 564 C C . THR A 1 71 ? 4.386 -4.166 6.394 1.00 82.25 71 THR A C 1
ATOM 566 O O . THR A 1 71 ? 4.914 -4.842 5.513 1.00 82.25 71 THR A O 1
ATOM 569 N N . ILE A 1 72 ? 4.100 -4.677 7.595 1.00 79.88 72 ILE A N 1
ATOM 570 C CA . ILE A 1 72 ? 4.322 -6.081 7.940 1.00 79.88 72 ILE A CA 1
ATOM 571 C C . ILE A 1 72 ? 3.130 -6.896 7.436 1.00 79.88 72 ILE A C 1
ATOM 573 O O . ILE A 1 72 ? 2.051 -6.859 8.037 1.00 79.88 72 ILE A O 1
ATOM 577 N N . SER A 1 73 ? 3.349 -7.655 6.362 1.00 74.25 73 SER A N 1
ATOM 578 C CA . SER A 1 73 ? 2.379 -8.636 5.874 1.00 74.25 73 SER A CA 1
ATOM 579 C C . SER A 1 73 ? 2.142 -9.721 6.926 1.00 74.25 73 SER A C 1
ATOM 581 O O . SER A 1 73 ? 3.082 -10.264 7.517 1.00 74.25 73 SER A O 1
ATOM 583 N N . ARG A 1 74 ? 0.872 -10.029 7.195 1.00 70.44 74 ARG A N 1
ATOM 584 C CA . ARG A 1 74 ? 0.464 -11.139 8.069 1.00 70.44 74 ARG A CA 1
ATOM 585 C C . ARG A 1 74 ? 0.025 -12.359 7.275 1.00 70.44 74 ARG A C 1
ATOM 587 O O . ARG A 1 74 ? -0.124 -13.432 7.872 1.00 70.44 74 ARG A O 1
ATOM 594 N N . VAL A 1 75 ? -0.188 -12.213 5.967 1.00 65.88 75 VAL A N 1
ATOM 595 C CA . VAL A 1 75 ? -0.430 -13.334 5.064 1.00 65.88 75 VAL A CA 1
ATOM 596 C C . VAL A 1 75 ? 0.819 -14.208 5.081 1.00 65.88 75 VAL A C 1
ATOM 598 O O . VAL A 1 75 ? 1.863 -13.884 4.527 1.00 65.88 75 VAL A O 1
ATOM 601 N N . ARG A 1 76 ? 0.724 -15.345 5.774 1.00 57.12 76 ARG A N 1
ATOM 602 C CA . ARG A 1 76 ? 1.738 -16.390 5.685 1.00 57.12 76 ARG A CA 1
ATOM 603 C C . ARG A 1 76 ? 1.658 -16.964 4.280 1.00 57.12 76 ARG A C 1
ATOM 605 O O . ARG A 1 76 ? 0.800 -17.807 4.022 1.00 57.12 76 ARG A O 1
ATOM 612 N N . THR A 1 77 ? 2.529 -16.511 3.388 1.00 51.88 77 THR A N 1
ATOM 613 C CA . THR A 1 77 ? 2.776 -17.143 2.092 1.00 51.88 77 THR A CA 1
ATOM 614 C C . THR A 1 77 ? 3.265 -18.567 2.346 1.00 51.88 77 THR A C 1
ATOM 616 O O . THR A 1 77 ? 4.450 -18.784 2.526 1.00 51.88 77 THR A O 1
ATOM 619 N N . GLY A 1 78 ? 2.338 -19.516 2.485 1.00 47.94 78 GLY A N 1
ATOM 620 C CA . GLY A 1 78 ? 2.490 -20.965 2.302 1.00 47.94 78 GLY A CA 1
ATOM 621 C C . GLY A 1 78 ? 3.501 -21.777 3.126 1.00 47.94 78 GLY A C 1
ATOM 622 O O . GLY A 1 78 ? 3.237 -22.959 3.329 1.00 47.94 78 GLY A O 1
ATOM 623 N N . GLU A 1 79 ? 4.614 -21.231 3.615 1.00 49.22 79 GLU A N 1
ATOM 624 C CA . GLU A 1 79 ? 5.793 -22.063 3.898 1.00 49.22 79 GLU A CA 1
ATOM 625 C C . GLU A 1 79 ? 6.059 -22.332 5.386 1.00 49.22 79 GLU A C 1
ATOM 627 O O . GLU A 1 79 ? 6.541 -23.405 5.734 1.00 49.22 79 GLU A O 1
ATOM 632 N N . GLU A 1 80 ? 5.626 -21.475 6.316 1.00 47.84 80 GLU A N 1
ATOM 633 C CA . GLU A 1 80 ? 5.781 -21.758 7.754 1.00 47.84 80 GLU A CA 1
ATOM 634 C C . GLU A 1 80 ? 4.468 -22.173 8.426 1.00 47.84 80 GLU A C 1
ATOM 636 O O . GLU A 1 80 ? 3.794 -21.438 9.166 1.00 47.84 80 GLU A O 1
ATOM 641 N N . ARG A 1 81 ? 4.134 -23.451 8.226 1.00 52.28 81 ARG A N 1
ATOM 642 C CA . ARG A 1 81 ? 3.246 -24.189 9.124 1.00 52.28 81 ARG A CA 1
ATOM 643 C C . ARG A 1 81 ? 3.866 -24.277 10.526 1.00 52.28 81 ARG A C 1
ATOM 645 O O . ARG A 1 81 ? 4.590 -25.203 10.859 1.00 52.28 81 ARG A O 1
ATOM 652 N N . GLY A 1 82 ? 3.433 -23.378 11.405 1.00 49.50 82 GLY A N 1
ATOM 653 C CA . GLY A 1 82 ? 3.098 -23.743 12.782 1.00 49.50 82 GLY A CA 1
ATOM 654 C C . GLY A 1 82 ? 4.182 -23.585 13.849 1.00 49.50 82 GLY A C 1
ATOM 655 O O . GLY A 1 82 ? 4.684 -24.568 14.384 1.00 49.50 82 GLY A O 1
ATOM 656 N N . LYS A 1 83 ? 4.324 -22.373 14.397 1.00 52.41 83 LYS A N 1
ATOM 657 C CA . LYS A 1 83 ? 4.625 -22.245 15.834 1.00 52.41 83 LYS A CA 1
ATOM 658 C C . LYS A 1 83 ? 3.346 -22.524 16.628 1.00 52.41 83 LYS A C 1
ATOM 660 O O . LYS A 1 83 ? 2.609 -21.611 16.999 1.00 52.41 83 LYS A O 1
ATOM 665 N N . LYS A 1 84 ? 3.049 -23.813 16.852 1.00 53.81 84 LYS A N 1
ATOM 666 C CA . LYS A 1 84 ? 2.041 -24.256 17.829 1.00 53.81 84 LYS A CA 1
ATOM 667 C C . LYS A 1 84 ? 2.368 -23.580 19.164 1.00 53.81 84 LYS A C 1
ATOM 669 O O . LYS A 1 84 ? 3.418 -23.845 19.748 1.00 53.81 84 LYS A O 1
ATOM 674 N N . ARG A 1 85 ? 1.489 -22.698 19.651 1.00 59.97 85 ARG A N 1
ATOM 675 C CA . ARG A 1 85 ? 1.577 -22.162 21.018 1.00 59.97 85 ARG A CA 1
ATOM 676 C C . ARG A 1 85 ? 1.566 -23.376 21.952 1.00 59.97 85 ARG A C 1
ATOM 678 O O . ARG A 1 85 ? 0.562 -24.082 22.000 1.00 59.97 85 ARG A O 1
ATOM 685 N N . LYS A 1 86 ? 2.688 -23.676 22.625 1.00 62.25 86 LYS A N 1
ATOM 686 C CA . LYS A 1 86 ? 2.769 -24.790 23.585 1.00 62.25 86 LYS A CA 1
ATOM 687 C C . LYS A 1 86 ? 1.617 -24.631 24.589 1.00 62.25 86 LYS A C 1
ATOM 689 O O . LYS A 1 86 ? 1.567 -23.594 25.257 1.00 62.25 86 LYS A O 1
ATOM 694 N N . PRO A 1 87 ? 0.695 -25.601 24.722 1.00 56.44 87 PRO A N 1
ATOM 695 C CA . PRO A 1 87 ? -0.324 -25.522 25.752 1.00 56.44 87 PRO A CA 1
ATOM 696 C C . PRO A 1 87 ? 0.388 -25.575 27.105 1.00 56.44 87 PRO A C 1
ATOM 698 O O . PRO A 1 87 ? 1.121 -26.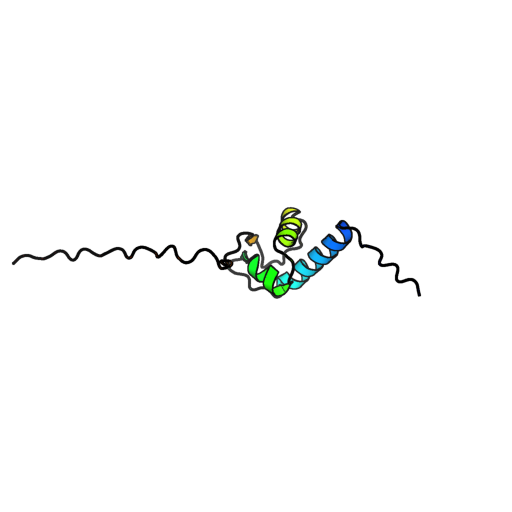521 27.402 1.00 56.44 87 PRO A O 1
ATOM 701 N N . ARG A 1 88 ? 0.216 -24.528 27.919 1.00 62.03 88 ARG A N 1
ATOM 702 C CA . ARG A 1 88 ? 0.700 -24.504 29.303 1.00 62.03 88 ARG A CA 1
ATOM 703 C C . ARG A 1 88 ? -0.057 -25.601 30.053 1.00 62.03 88 ARG A C 1
ATOM 705 O O . ARG A 1 88 ? -1.199 -25.399 30.456 1.00 62.03 88 ARG A O 1
ATOM 712 N N . ARG A 1 89 ? 0.558 -26.781 30.193 1.00 62.31 89 ARG A N 1
ATOM 713 C CA . ARG A 1 89 ? 0.071 -27.870 31.050 1.00 62.31 89 ARG A CA 1
ATOM 714 C C . ARG A 1 89 ? -0.130 -27.298 32.457 1.00 62.31 89 ARG A C 1
ATOM 716 O O . ARG A 1 89 ? 0.842 -27.051 33.167 1.00 62.31 89 ARG A O 1
ATOM 723 N N . ARG A 1 90 ? -1.384 -27.071 32.858 1.00 63.59 90 ARG A N 1
ATOM 724 C CA . ARG A 1 90 ? -1.739 -26.826 34.260 1.00 63.59 90 ARG A CA 1
ATOM 725 C C . ARG A 1 90 ? -1.415 -28.109 35.030 1.00 63.59 90 ARG A C 1
ATOM 727 O O . ARG A 1 90 ? -2.084 -29.122 34.844 1.00 63.59 90 ARG A O 1
ATOM 734 N N . LYS A 1 91 ? -0.360 -28.085 35.850 1.00 59.72 91 LYS A N 1
ATOM 735 C CA . LYS A 1 91 ? -0.106 -29.121 36.860 1.00 59.72 91 LYS A CA 1
ATOM 736 C C . LYS A 1 91 ? -1.301 -29.093 37.820 1.00 59.72 91 LYS A C 1
ATOM 738 O O . LYS A 1 91 ? -1.470 -28.123 38.549 1.00 59.72 91 LYS A O 1
ATOM 743 N N . LYS A 1 92 ? -2.164 -30.112 37.773 1.00 59.00 92 LYS A N 1
ATOM 744 C CA . LYS A 1 92 ? -3.130 -30.369 38.849 1.00 59.00 92 LYS A CA 1
ATOM 745 C C . LYS A 1 92 ? -2.312 -30.741 40.084 1.00 59.00 92 LYS A C 1
ATOM 747 O O . LYS A 1 92 ? -1.624 -31.761 40.064 1.00 59.00 92 LYS A O 1
ATOM 752 N N . ASN A 1 93 ? -2.356 -29.912 41.123 1.00 58.34 93 ASN A N 1
ATOM 753 C CA . ASN A 1 93 ? -1.860 -30.305 42.435 1.00 58.34 93 ASN A CA 1
ATOM 754 C C . ASN A 1 93 ? -2.717 -31.477 42.922 1.00 58.34 93 ASN A C 1
ATOM 756 O O . ASN A 1 93 ? -3.939 -31.372 43.003 1.00 58.34 93 ASN A O 1
ATOM 760 N N . LYS A 1 94 ? -2.066 -32.611 43.176 1.00 57.59 94 LYS A N 1
ATOM 761 C CA . LYS A 1 94 ? -2.670 -33.773 43.819 1.00 57.59 94 LYS A CA 1
ATOM 762 C C . LYS A 1 94 ? -2.772 -33.438 45.306 1.00 57.59 94 LYS A C 1
ATOM 764 O O . LYS A 1 94 ? -1.752 -33.421 45.987 1.00 57.59 94 LYS A O 1
ATOM 769 N N . VAL A 1 95 ? -3.974 -33.097 45.764 1.00 62.28 95 VAL A N 1
ATOM 770 C CA . VAL A 1 95 ? -4.300 -33.055 47.195 1.00 62.28 95 VAL A CA 1
ATOM 771 C C . VAL A 1 95 ? -4.152 -34.493 47.701 1.00 62.28 95 VAL A C 1
ATOM 773 O O . VAL A 1 95 ? -4.688 -35.413 47.082 1.00 62.28 95 VAL A O 1
ATOM 776 N N . ARG A 1 96 ? -3.313 -34.698 48.718 1.00 58.47 96 ARG A N 1
ATOM 777 C CA . ARG A 1 96 ? -3.252 -35.950 49.477 1.00 58.47 96 ARG A CA 1
ATOM 778 C C . ARG A 1 96 ? -4.166 -35.762 50.688 1.00 58.47 96 ARG A C 1
ATOM 780 O O . ARG A 1 96 ? -3.976 -34.773 51.394 1.00 58.47 96 ARG A O 1
ATOM 787 N N . ASP A 1 97 ? -5.140 -36.658 50.827 1.00 62.19 97 ASP A N 1
ATOM 788 C CA . ASP A 1 97 ? -5.786 -37.002 52.102 1.00 62.19 97 ASP A CA 1
ATOM 789 C C . ASP A 1 97 ? -4.742 -37.452 53.134 1.00 62.19 97 ASP A C 1
ATOM 791 O O . ASP A 1 97 ? -3.734 -38.079 52.711 1.00 62.19 97 ASP A O 1
#

Sequence (97 aa):
MNTTTEALSDEEMLARYKQAVERAMPHIPVKNGVVEIDSLWVETSIPYTLLQEILARNDLILPENVQRINTISRVRTGEERGKKRKPRRRKKNKVRD

pLDDT: mean 76.71, std 15.12, range [41.38, 91.69]

Secondary structure (DSSP, 8-state):
---------HHHHHHHHHHHHHHHGGGSPPBTTEEEHHHHHHHH---HHHHHHHHHTT-----TT--EEE-S-----SS------------------

Foldseek 3Di:
DDPPPPPPPPVNVLVVLLVLLLVCQVVADADQLEGEVVSSCVRRVDDLVSVCVSVVVVPHDHDPSHPYYDSDDPPPPPDDPDPDPPPPPDPDPDDDD

Radius of gyration: 22.23 Å; Cα contacts (8 Å, |Δi|>4): 70; chains: 1; bounding box: 22×48×90 Å

Mean predicted aligned error: 12.68 Å

Solvent-accessible surface area (backbone atoms only — not comparable to full-atom values): 6478 Å² total; per-residue (Å²): 134,86,81,76,77,74,75,69,50,72,66,60,51,49,53,52,52,47,53,48,51,50,69,43,53,83,78,50,81,64,57,93,28,32,33,50,45,56,59,51,30,70,74,64,70,51,56,69,69,59,50,48,57,53,61,71,67,71,76,73,75,66,56,94,69,47,77,44,76,39,80,71,66,79,78,75,79,85,74,83,84,69,88,70,78,76,78,81,78,76,77,76,80,79,82,77,131